Protein AF-A0A914MGD7-F1 (afdb_monomer)

Solvent-accessible surface area (backbone atoms only — not comparable to full-atom values): 10319 Å² total; per-residue (Å²): 112,69,66,64,52,53,53,48,50,53,52,53,51,52,52,54,51,54,52,54,52,50,54,52,53,51,50,51,49,68,75,59,73,72,83,84,84,84,79,86,78,81,82,62,93,81,62,96,59,88,68,83,80,79,76,90,82,83,87,74,71,94,59,43,91,49,63,46,58,71,60,52,52,54,54,43,46,73,68,48,68,94,66,57,71,67,61,50,50,52,43,51,53,52,50,59,68,36,71,82,35,101,51,33,84,64,48,47,67,66,70,72,48,87,83,58,61,71,67,59,54,53,50,43,50,54,51,48,52,57,62,53,52,91,52,52,75,64,59,42,49,52,47,52,41,70,70,32,25,55,48,73,63,73,76,51,79,75,88,73,87,89,135

Foldseek 3Di:
DVVVVVVVVVVVVVVVVVVVVVVVVVVCCVVCVDDDDDDDDDPDPPPDDDPDPDDDDDDDDPFQPDFQVVVQVVLLCVQPPPDDPVLSVVLVVLLVVVVPDPPCVVVVVPPVPPPDDPVSVVVSVVSNCSSCDPPDSVRSRCCRGVVGGDGPCNVPVDPDDDD

Secondary structure (DSSP, 8-state):
-HHHHHHHHHHHHHHHHHHHHHHHHHHHHHHS------------TTSSS-PPPPPP-----SS-SSB-HHHHHHHHHHHSTT--HHHHHHHHHHHHHHHT-TTHHHHHHHHTTTSS-HHHHHHHHHHHHHHHTTS-HHHHHHIIIIIHBPPHHHH-S---S--

Nearest PDB structures (foldseek):
  5jut-assembly1_KB  TM=2.099E-01  e=3.385E+00  Saccharomyces cerevisiae
  5dge-assembly1_c3  TM=1.982E-01  e=3.600E+00  Saccharomyces cerevisiae S288C

Organism: Meloidogyne incognita (NCBI:txid6306)

Sequence (163 aa):
MAERIFWGCIIAICVLMSIITTEWMFNDYLEHQTATLITIEQRQRNQGERGLPMPVLVICPKNPDALKYNLILKDINRRLPRMDRVTIGRLISFAIAGAGFSNVGQFMRRRIIENISDHQTQHLYSLFRRWRGYRSLSEFYDTLFDKYGYTCKDFIPKMFIWI

pLDDT: mean 76.84, std 15.62, range [36.03, 96.88]

Radius of gyration: 37.04 Å; Cα contacts (8 Å, |Δi|>4): 56; chains: 1; bounding box: 72×43×107 Å

Structure (mmCIF, N/CA/C/O backbone):
data_AF-A0A914MGD7-F1
#
_entry.id   AF-A0A914MGD7-F1
#
loop_
_atom_site.group_PDB
_atom_site.id
_atom_site.type_symbol
_atom_site.label_atom_id
_atom_site.label_alt_id
_atom_site.label_comp_id
_atom_site.label_asym_id
_atom_site.label_entity_id
_atom_site.label_seq_id
_atom_site.pdbx_PDB_ins_code
_atom_site.Cartn_x
_atom_site.Cartn_y
_atom_site.Cartn_z
_atom_site.occupancy
_atom_site.B_iso_or_equiv
_atom_site.auth_seq_id
_atom_site.auth_comp_id
_atom_site.auth_asym_id
_atom_site.auth_atom_id
_atom_site.pdbx_PDB_model_num
ATOM 1 N N . MET A 1 1 ? 51.345 -13.250 -74.458 1.00 61.62 1 MET A N 1
ATOM 2 C CA . MET A 1 1 ? 50.376 -14.155 -73.790 1.00 61.62 1 MET A CA 1
ATOM 3 C C . MET A 1 1 ? 50.353 -13.965 -72.276 1.00 61.62 1 MET A C 1
ATOM 5 O O . MET A 1 1 ? 49.263 -13.802 -71.750 1.00 61.62 1 MET A O 1
ATOM 9 N N . ALA A 1 2 ? 51.505 -13.897 -71.596 1.00 74.06 2 ALA A N 1
ATOM 10 C CA . ALA A 1 2 ? 51.583 -13.706 -70.139 1.00 74.06 2 ALA A CA 1
ATOM 11 C C . ALA A 1 2 ? 50.831 -12.464 -69.604 1.00 74.06 2 ALA A C 1
ATOM 13 O O . ALA A 1 2 ? 50.117 -12.564 -68.615 1.00 74.06 2 ALA A O 1
ATOM 14 N N . GLU A 1 3 ? 50.906 -11.325 -70.296 1.00 85.62 3 GLU A N 1
ATOM 15 C CA . GLU A 1 3 ? 50.222 -10.083 -69.89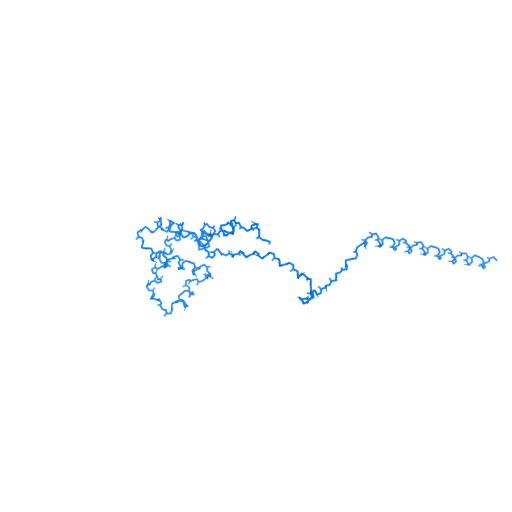4 1.00 85.62 3 GLU A CA 1
ATOM 16 C C . GLU A 1 3 ? 48.689 -10.215 -69.869 1.00 85.62 3 GLU A C 1
ATOM 18 O O . GLU A 1 3 ? 48.033 -9.785 -68.925 1.00 85.62 3 GLU A O 1
ATOM 23 N N . ARG A 1 4 ? 48.101 -10.876 -70.873 1.00 86.94 4 ARG A N 1
ATOM 24 C CA . ARG A 1 4 ? 46.645 -11.081 -70.943 1.00 86.94 4 ARG A CA 1
ATOM 25 C C . ARG A 1 4 ? 46.142 -12.027 -69.849 1.00 86.94 4 ARG A C 1
ATOM 27 O O . ARG A 1 4 ? 45.026 -11.861 -69.373 1.00 86.94 4 ARG A O 1
ATOM 34 N N . ILE A 1 5 ? 46.972 -12.988 -69.442 1.00 89.12 5 ILE A N 1
ATOM 35 C CA . ILE A 1 5 ? 46.673 -13.916 -68.343 1.00 89.12 5 ILE A CA 1
ATOM 36 C C . ILE A 1 5 ? 46.749 -13.179 -67.001 1.00 89.12 5 ILE A C 1
ATOM 38 O O . ILE A 1 5 ? 45.845 -13.320 -66.185 1.00 89.12 5 ILE A O 1
ATOM 42 N N . PHE A 1 6 ? 47.766 -12.334 -66.806 1.00 91.56 6 PHE A N 1
ATOM 43 C CA . PHE A 1 6 ? 47.913 -11.514 -65.601 1.00 91.56 6 PHE A CA 1
ATOM 44 C C . PHE A 1 6 ? 46.708 -10.588 -65.380 1.00 91.56 6 PHE A C 1
ATOM 46 O O . PHE A 1 6 ? 46.096 -10.613 -64.312 1.00 91.56 6 PHE A O 1
ATOM 53 N N . TRP A 1 7 ? 46.299 -9.840 -66.410 1.00 92.25 7 TRP A N 1
ATOM 54 C CA . TRP A 1 7 ? 45.106 -8.991 -66.335 1.00 92.25 7 TRP A CA 1
ATOM 55 C C . TRP A 1 7 ? 43.814 -9.798 -66.163 1.00 92.25 7 TRP A C 1
ATOM 57 O O . TRP A 1 7 ? 42.937 -9.386 -65.407 1.00 92.25 7 TRP A O 1
ATOM 67 N N . GLY A 1 8 ? 43.713 -10.972 -66.794 1.00 93.62 8 GLY A N 1
ATOM 68 C CA . GLY A 1 8 ? 42.589 -11.889 -66.593 1.00 93.62 8 GLY A CA 1
ATOM 69 C C . GLY A 1 8 ? 42.452 -12.352 -65.140 1.00 93.62 8 GLY A C 1
ATOM 70 O O . GLY A 1 8 ? 41.349 -12.342 -64.597 1.00 93.62 8 GLY A O 1
ATOM 71 N N . CYS A 1 9 ? 43.565 -12.685 -64.479 1.00 92.75 9 CYS A N 1
ATOM 72 C CA . CYS A 1 9 ? 43.573 -13.053 -63.062 1.00 92.75 9 CYS A CA 1
ATOM 73 C C . CYS A 1 9 ? 43.152 -11.890 -62.157 1.00 92.75 9 CYS A C 1
ATOM 75 O O . CYS A 1 9 ? 42.364 -12.098 -61.238 1.00 92.75 9 CYS A O 1
ATOM 77 N N . ILE A 1 10 ? 43.624 -10.670 -62.429 1.00 94.94 10 ILE A N 1
ATOM 78 C CA . ILE A 1 10 ? 43.232 -9.481 -61.655 1.00 94.94 10 ILE A CA 1
ATOM 79 C C . ILE A 1 10 ? 41.724 -9.244 -61.761 1.00 94.94 10 ILE A C 1
ATOM 81 O O . ILE A 1 10 ? 41.057 -9.081 -60.742 1.00 94.94 10 ILE A O 1
ATOM 85 N N . ILE A 1 11 ? 41.172 -9.286 -62.977 1.00 95.44 11 ILE A N 1
ATOM 86 C CA . ILE A 1 11 ? 39.734 -9.093 -63.200 1.00 95.44 11 ILE A CA 1
ATOM 87 C C . ILE A 1 11 ? 38.930 -10.184 -62.485 1.00 95.44 11 ILE A C 1
ATOM 89 O O . ILE A 1 11 ? 37.938 -9.877 -61.828 1.00 95.44 11 ILE A O 1
ATOM 93 N N . ALA A 1 12 ? 39.373 -11.442 -62.553 1.00 95.25 12 ALA A N 1
ATOM 94 C CA . ALA A 1 12 ? 38.710 -12.546 -61.866 1.00 95.25 12 ALA A CA 1
ATOM 95 C C . ALA A 1 12 ? 38.687 -12.352 -60.339 1.00 95.25 12 ALA A C 1
ATOM 97 O O . ALA A 1 12 ? 37.649 -12.556 -59.711 1.00 95.25 12 ALA A O 1
ATOM 98 N N . ILE A 1 13 ? 39.797 -11.903 -59.746 1.00 96.12 13 ILE A N 1
ATOM 99 C CA . ILE A 1 13 ? 39.873 -11.607 -58.308 1.00 96.12 13 ILE A CA 1
ATOM 100 C C . ILE A 1 13 ? 38.939 -10.447 -57.945 1.00 96.12 13 ILE A C 1
ATOM 102 O O . ILE A 1 13 ? 38.212 -10.542 -56.958 1.00 96.12 13 ILE A O 1
ATOM 106 N N . CYS A 1 14 ? 38.905 -9.380 -58.749 1.00 96.12 14 CYS A N 1
ATOM 107 C CA . CYS A 1 14 ? 37.996 -8.256 -58.525 1.00 96.12 14 CYS A CA 1
ATOM 108 C C . CYS A 1 14 ? 36.526 -8.694 -58.544 1.00 96.12 14 CYS A C 1
ATOM 110 O O . CYS A 1 14 ? 35.778 -8.326 -57.642 1.00 96.12 14 CYS A O 1
ATOM 112 N N . VAL A 1 15 ? 36.123 -9.518 -59.517 1.00 96.88 15 VAL A N 1
ATOM 113 C CA . VAL A 1 15 ? 34.744 -10.025 -59.620 1.00 96.88 15 VAL A CA 1
ATOM 114 C C . VAL A 1 15 ? 34.377 -10.892 -58.414 1.00 96.88 15 VAL A C 1
ATOM 116 O O . VAL A 1 15 ? 33.308 -10.708 -57.836 1.00 96.88 15 VAL A O 1
ATOM 119 N N . LEU A 1 16 ? 35.266 -11.796 -57.992 1.00 96.81 16 LEU A N 1
ATOM 120 C CA . LEU A 1 16 ? 35.031 -12.641 -56.817 1.00 96.81 16 LEU A CA 1
ATOM 121 C C . LEU A 1 16 ? 34.877 -11.811 -55.538 1.00 96.81 16 LEU A C 1
ATOM 123 O O . LEU A 1 16 ? 33.951 -12.043 -54.763 1.00 96.81 16 LEU A O 1
ATOM 127 N N . MET A 1 17 ? 35.732 -10.804 -55.344 1.00 96.12 17 MET A N 1
ATOM 128 C CA . MET A 1 17 ? 35.631 -9.894 -54.201 1.00 96.12 17 MET A CA 1
ATOM 129 C C . MET A 1 17 ? 34.312 -9.112 -54.208 1.00 96.12 17 MET A C 1
ATOM 131 O O . MET A 1 17 ? 33.666 -8.996 -53.166 1.00 96.12 17 MET A O 1
ATOM 135 N N . SER A 1 18 ? 33.865 -8.624 -55.370 1.00 95.50 18 SER A N 1
ATOM 136 C CA . SER A 1 18 ? 32.578 -7.928 -55.490 1.00 95.50 18 SER A CA 1
ATOM 137 C C . SER A 1 18 ? 31.392 -8.812 -55.096 1.00 95.50 18 SER A C 1
ATOM 139 O O . SER A 1 18 ? 30.513 -8.351 -54.369 1.00 95.50 18 SER A O 1
ATOM 141 N N . ILE A 1 19 ? 31.384 -10.083 -55.509 1.00 96.38 19 ILE A N 1
ATOM 142 C CA . ILE A 1 19 ? 30.322 -11.035 -55.147 1.00 96.38 19 ILE A CA 1
ATOM 143 C C . ILE A 1 19 ? 30.291 -11.248 -53.627 1.00 96.38 19 ILE A C 1
ATOM 145 O O . ILE A 1 19 ? 29.252 -11.036 -53.007 1.00 96.38 19 ILE A O 1
ATOM 149 N N . ILE A 1 20 ? 31.441 -11.558 -53.016 1.00 96.56 20 ILE A N 1
ATOM 150 C CA . ILE A 1 20 ? 31.541 -11.817 -51.568 1.00 96.56 20 ILE A CA 1
ATOM 151 C C . ILE A 1 20 ? 31.056 -10.611 -50.751 1.00 96.56 20 ILE A C 1
ATOM 153 O O . ILE A 1 20 ? 30.263 -10.761 -49.824 1.00 96.56 20 ILE A O 1
ATOM 157 N N . THR A 1 21 ? 31.500 -9.400 -51.104 1.00 95.38 21 THR A N 1
ATOM 158 C CA . THR A 1 21 ? 31.093 -8.180 -50.380 1.00 95.38 21 THR A CA 1
ATOM 159 C C . THR A 1 21 ? 29.598 -7.891 -50.494 1.00 95.38 21 THR A C 1
ATOM 161 O O . THR A 1 21 ? 28.990 -7.411 -49.538 1.00 95.38 21 THR A O 1
ATOM 164 N N . THR A 1 22 ? 28.994 -8.222 -51.637 1.00 95.44 22 THR A N 1
ATOM 165 C CA . THR A 1 22 ? 27.562 -8.023 -51.870 1.00 95.44 22 THR A CA 1
ATOM 166 C C . THR A 1 22 ? 26.733 -9.001 -51.039 1.00 95.44 22 THR A C 1
ATOM 168 O O . THR A 1 22 ? 25.761 -8.587 -50.415 1.00 95.44 22 THR A O 1
ATOM 171 N N . GLU A 1 23 ? 27.137 -10.273 -50.965 1.00 94.06 23 GLU A N 1
ATOM 172 C CA . GLU A 1 23 ? 26.483 -11.270 -50.105 1.00 94.06 23 GLU A CA 1
ATOM 173 C C . GLU A 1 23 ? 26.563 -10.888 -48.622 1.00 94.06 23 GLU A C 1
ATOM 175 O O . GLU A 1 23 ? 25.570 -10.985 -47.902 1.00 94.06 23 GLU A O 1
ATOM 180 N N . TRP A 1 24 ? 27.719 -10.393 -48.168 1.00 93.19 24 TRP A N 1
ATOM 181 C CA . TRP A 1 24 ? 27.896 -9.920 -46.792 1.00 93.19 24 TRP A CA 1
ATOM 182 C C . TRP A 1 24 ? 26.981 -8.742 -46.461 1.00 93.19 24 TRP A C 1
ATOM 184 O O . TRP A 1 24 ? 26.292 -8.771 -45.445 1.00 93.19 24 TRP A O 1
ATOM 194 N N . MET A 1 25 ? 26.935 -7.731 -47.332 1.00 91.12 25 MET A N 1
ATOM 195 C CA . MET A 1 25 ? 26.067 -6.568 -47.139 1.00 91.12 25 MET A CA 1
ATOM 196 C C . MET A 1 25 ? 24.584 -6.959 -47.146 1.00 91.12 25 MET A C 1
ATOM 198 O O . MET A 1 25 ? 23.798 -6.422 -46.369 1.00 91.12 25 MET A O 1
ATOM 202 N N . PHE A 1 26 ? 24.192 -7.895 -48.014 1.00 90.38 26 PHE A N 1
ATOM 203 C CA . PHE A 1 26 ? 22.806 -8.340 -48.108 1.00 90.38 26 PHE A CA 1
ATOM 204 C C . PHE A 1 26 ? 22.368 -9.124 -46.867 1.00 90.38 26 PHE A C 1
ATOM 206 O O . PHE A 1 26 ? 21.274 -8.891 -46.357 1.00 90.38 26 PHE A O 1
ATOM 213 N N . ASN A 1 27 ? 23.231 -10.000 -46.346 1.00 87.56 27 ASN A N 1
ATOM 214 C CA . ASN A 1 27 ? 22.963 -10.715 -45.100 1.00 87.56 27 ASN A CA 1
ATOM 215 C C . ASN A 1 27 ? 22.849 -9.755 -43.913 1.00 87.56 27 ASN A C 1
ATOM 217 O O . ASN A 1 27 ? 21.899 -9.867 -43.146 1.00 87.56 27 ASN A O 1
ATOM 221 N N . ASP A 1 28 ? 23.743 -8.769 -43.808 1.00 86.25 28 ASP A N 1
ATOM 222 C CA . ASP A 1 28 ? 23.687 -7.774 -42.733 1.00 86.25 28 ASP A CA 1
ATOM 223 C C . ASP A 1 28 ? 22.407 -6.920 -42.803 1.00 86.25 28 ASP A C 1
ATOM 225 O O . ASP A 1 28 ? 21.754 -6.668 -41.792 1.00 86.25 28 ASP A O 1
ATOM 229 N N . TYR A 1 29 ? 21.972 -6.559 -44.016 1.00 82.75 29 TYR A N 1
ATOM 230 C CA . TYR A 1 29 ? 20.708 -5.854 -44.235 1.00 82.75 29 TYR A CA 1
ATOM 231 C C . TYR A 1 29 ? 19.476 -6.696 -43.860 1.00 82.75 29 TYR A C 1
ATOM 233 O O . TYR A 1 29 ? 18.494 -6.157 -43.345 1.00 82.75 29 TYR A O 1
ATOM 241 N N . LEU A 1 30 ? 19.499 -8.009 -44.119 1.00 84.38 30 LEU A N 1
ATOM 242 C CA . LEU A 1 30 ? 18.412 -8.922 -43.751 1.00 84.38 30 LEU A CA 1
ATOM 243 C C . LEU A 1 30 ? 18.370 -9.222 -42.249 1.00 84.38 30 LEU A C 1
ATOM 245 O O . LEU A 1 30 ? 17.281 -9.387 -41.701 1.00 84.38 30 LEU A O 1
ATOM 249 N N . GLU A 1 31 ? 19.524 -9.305 -41.5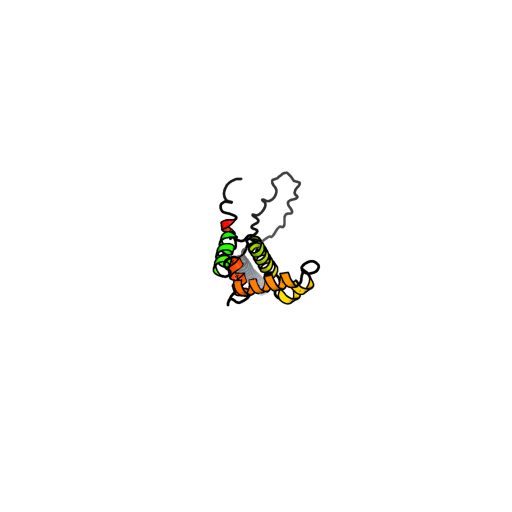94 1.00 84.31 31 GLU A N 1
ATOM 250 C CA . GLU A 1 31 ? 19.627 -9.649 -40.175 1.00 84.31 31 GLU A CA 1
ATOM 251 C C . GLU A 1 31 ? 19.362 -8.431 -39.270 1.00 84.31 31 GLU A C 1
ATOM 253 O O . GLU A 1 31 ? 18.713 -8.558 -38.230 1.00 84.31 31 GLU A O 1
ATOM 258 N N . HIS A 1 32 ? 19.745 -7.226 -39.709 1.00 77.75 32 HIS A N 1
ATOM 259 C CA . HIS A 1 32 ? 19.591 -5.974 -38.959 1.00 77.75 32 HIS A CA 1
ATOM 260 C C . HIS A 1 32 ? 18.612 -4.991 -39.635 1.00 77.75 32 HIS A C 1
ATOM 262 O O . HIS A 1 32 ? 18.910 -3.812 -39.825 1.00 77.75 32 HIS A O 1
ATOM 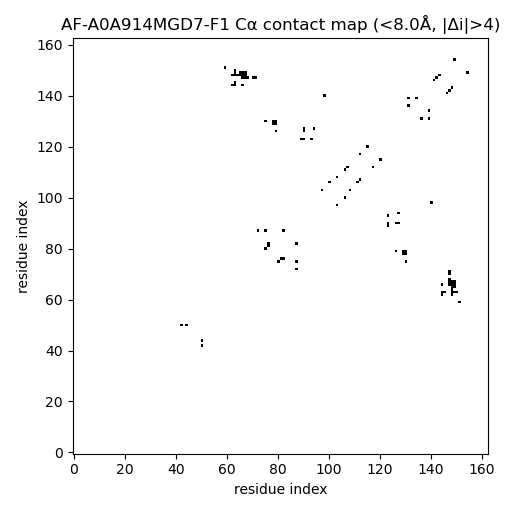268 N N . GLN A 1 33 ? 17.402 -5.458 -39.968 1.00 71.88 33 GLN A N 1
ATOM 269 C CA . GLN A 1 33 ? 16.394 -4.701 -40.740 1.00 71.88 33 GLN A CA 1
ATOM 270 C C . GLN A 1 33 ? 15.871 -3.411 -40.091 1.00 71.88 33 GLN A C 1
ATOM 272 O O . GLN A 1 33 ? 15.231 -2.601 -40.765 1.00 71.88 33 GLN A O 1
ATOM 277 N N . THR A 1 34 ? 16.097 -3.190 -38.796 1.00 77.44 34 THR A N 1
ATOM 278 C CA . THR A 1 34 ? 15.510 -2.042 -38.098 1.00 77.44 34 THR A CA 1
ATOM 279 C C . THR A 1 34 ? 16.516 -1.355 -37.189 1.00 77.44 34 THR A C 1
ATOM 281 O O . THR A 1 34 ? 16.836 -1.850 -36.110 1.00 77.44 34 THR A O 1
ATOM 284 N N . ALA A 1 35 ? 16.946 -0.159 -37.588 1.00 72.38 35 ALA A N 1
ATOM 285 C CA . ALA A 1 35 ? 17.570 0.796 -36.686 1.00 72.38 35 ALA A CA 1
ATOM 286 C C . ALA A 1 35 ? 16.476 1.677 -36.068 1.00 72.38 35 ALA A C 1
ATOM 288 O O . ALA A 1 35 ? 15.755 2.385 -36.773 1.00 72.38 35 ALA A O 1
ATOM 289 N N . THR A 1 36 ? 16.331 1.641 -34.746 1.00 77.38 36 THR A N 1
ATOM 290 C CA . THR A 1 36 ? 15.413 2.538 -34.040 1.00 77.38 36 THR A CA 1
ATOM 291 C C . THR A 1 36 ? 16.081 3.892 -33.837 1.00 77.38 36 THR A C 1
ATOM 293 O O . THR A 1 36 ? 17.020 4.009 -33.048 1.00 77.38 36 THR A O 1
ATOM 296 N N . LEU A 1 37 ? 15.586 4.928 -34.512 1.00 77.06 37 LEU A N 1
ATOM 297 C CA . LEU A 1 37 ? 15.953 6.305 -34.201 1.00 77.06 37 LEU A CA 1
ATOM 298 C C . LEU A 1 37 ? 15.072 6.803 -33.049 1.00 77.06 37 LEU A C 1
ATOM 300 O O . LEU A 1 37 ? 13.860 6.941 -33.206 1.00 77.06 37 LEU A O 1
ATOM 304 N N . ILE A 1 38 ? 15.679 7.078 -31.896 1.00 75.19 38 ILE A N 1
ATOM 305 C CA . ILE A 1 38 ? 14.994 7.706 -30.762 1.00 75.19 38 ILE A CA 1
ATOM 306 C C . ILE A 1 38 ? 15.311 9.201 -30.801 1.00 75.19 38 ILE A C 1
ATOM 308 O O . ILE A 1 38 ? 16.420 9.609 -30.462 1.00 75.19 38 ILE A O 1
ATOM 312 N N . THR A 1 39 ? 14.344 10.022 -31.209 1.00 75.81 39 THR A N 1
ATOM 313 C CA . THR A 1 39 ? 14.426 11.484 -31.097 1.00 75.81 39 THR A CA 1
ATOM 314 C C . THR A 1 39 ? 13.645 11.957 -29.872 1.00 75.81 39 THR A C 1
ATOM 316 O O . THR A 1 39 ? 12.473 11.630 -29.689 1.00 75.81 39 THR A O 1
ATOM 319 N N . ILE A 1 40 ? 14.308 12.715 -28.995 1.00 76.19 40 ILE A N 1
ATOM 320 C CA . ILE A 1 40 ? 13.682 13.322 -27.815 1.00 76.19 40 ILE A CA 1
ATOM 321 C C . ILE A 1 40 ? 13.327 14.765 -28.173 1.00 76.19 40 ILE A C 1
ATOM 323 O O . ILE A 1 40 ? 14.153 15.665 -28.058 1.00 76.19 40 ILE A O 1
ATOM 327 N N . GLU A 1 41 ? 12.088 14.980 -28.604 1.00 74.56 41 GLU A N 1
ATOM 328 C CA . GLU A 1 41 ? 11.567 16.316 -28.897 1.00 74.56 41 GLU A CA 1
ATOM 329 C C . GLU A 1 41 ? 11.024 16.969 -27.619 1.00 74.56 41 GLU A C 1
ATOM 331 O O . GLU A 1 41 ? 10.053 16.502 -27.015 1.00 74.56 41 GLU A O 1
ATOM 336 N N . GLN A 1 42 ? 11.627 18.082 -27.193 1.00 65.00 42 GLN A N 1
ATOM 337 C CA . GLN A 1 42 ? 11.096 18.889 -26.094 1.00 65.00 42 GLN A CA 1
ATOM 338 C C . GLN A 1 42 ? 9.988 19.815 -26.618 1.00 65.00 42 GLN A C 1
ATOM 340 O O . GLN A 1 42 ? 10.255 20.952 -27.003 1.00 65.00 42 GLN A O 1
ATOM 345 N N . ARG A 1 43 ? 8.721 19.371 -26.607 1.00 61.00 43 ARG A N 1
ATOM 346 C CA . ARG A 1 43 ? 7.588 20.290 -26.840 1.00 61.00 43 ARG A CA 1
ATOM 347 C C . ARG A 1 43 ? 7.526 21.325 -25.711 1.00 61.00 43 ARG A C 1
ATOM 349 O O . ARG A 1 43 ? 7.063 21.030 -24.608 1.00 61.00 43 ARG A O 1
ATOM 356 N N . GLN A 1 44 ? 7.979 22.548 -25.984 1.00 57.38 44 GLN A N 1
ATOM 357 C CA . GLN A 1 44 ? 7.834 23.670 -25.062 1.00 57.38 44 GLN A CA 1
ATOM 358 C C . GLN A 1 44 ? 6.360 24.075 -24.926 1.00 57.38 44 GLN A C 1
ATOM 360 O O . GLN A 1 44 ? 5.639 24.262 -25.903 1.00 57.38 44 GLN A O 1
ATOM 365 N N . ARG A 1 45 ? 5.938 24.278 -23.673 1.00 53.81 45 ARG A N 1
ATOM 366 C CA . ARG A 1 45 ? 4.576 24.629 -23.229 1.00 53.81 45 ARG A CA 1
ATOM 367 C C . ARG A 1 45 ? 3.969 25.877 -23.899 1.00 53.81 45 ARG A C 1
ATOM 369 O O . ARG A 1 45 ? 2.764 26.076 -23.803 1.00 53.81 45 ARG A O 1
ATOM 376 N N . ASN A 1 46 ? 4.781 26.706 -24.557 1.00 53.50 46 ASN A 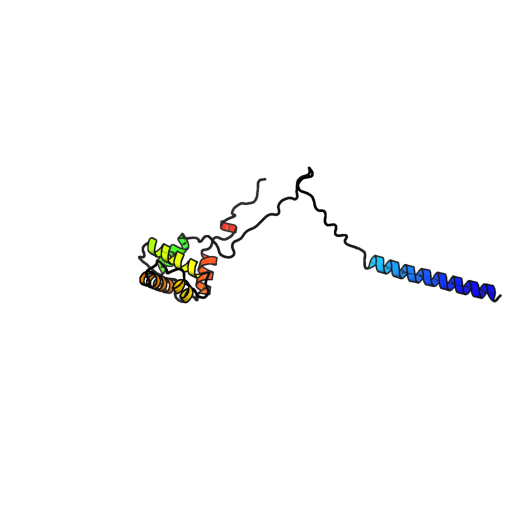N 1
ATOM 377 C CA . ASN A 1 46 ? 4.395 28.036 -25.036 1.00 53.50 46 ASN A CA 1
ATOM 378 C C . ASN A 1 46 ? 4.092 28.107 -26.541 1.00 53.50 46 ASN A C 1
ATOM 380 O O . ASN A 1 46 ? 3.749 29.178 -27.036 1.00 53.50 46 ASN A O 1
ATOM 384 N N . GLN A 1 47 ? 4.201 27.003 -27.280 1.00 50.88 47 GLN A N 1
ATOM 385 C CA . GLN A 1 47 ? 4.025 27.009 -28.730 1.00 50.88 47 GLN A CA 1
ATOM 386 C C . GLN A 1 47 ? 2.663 26.427 -29.115 1.00 50.88 47 GLN A C 1
ATOM 388 O O . GLN A 1 47 ? 2.590 25.267 -29.482 1.00 50.88 47 GLN A O 1
ATOM 393 N N . GLY A 1 48 ? 1.601 27.237 -28.967 1.00 54.84 48 GLY A N 1
ATOM 394 C CA . GLY A 1 48 ? 0.338 27.249 -29.742 1.00 54.84 48 GLY A CA 1
ATOM 395 C C . GLY A 1 48 ? -0.498 25.973 -29.954 1.00 54.84 48 GLY A C 1
ATOM 396 O O . GLY A 1 48 ? -1.634 26.070 -30.410 1.00 54.84 48 GLY A O 1
ATOM 397 N N . GLU A 1 49 ? -0.007 24.791 -29.615 1.00 55.81 49 GLU A N 1
ATOM 398 C CA . GLU A 1 49 ? -0.592 23.508 -29.963 1.00 55.81 49 GLU A CA 1
ATOM 399 C C . GLU A 1 49 ? -0.666 22.647 -28.711 1.00 55.81 49 GLU A C 1
ATOM 401 O O . GLU A 1 49 ? 0.344 22.373 -28.062 1.00 55.81 49 GLU A O 1
ATOM 406 N N . ARG A 1 50 ? -1.906 22.269 -28.380 1.00 59.94 50 ARG A N 1
ATOM 407 C CA . ARG A 1 50 ? -2.346 21.401 -27.277 1.00 59.94 50 ARG A CA 1
ATOM 408 C C . ARG A 1 50 ? -1.189 20.564 -26.711 1.00 59.94 50 ARG A C 1
ATOM 410 O O . ARG A 1 50 ? -0.670 19.677 -27.388 1.00 59.94 50 ARG A O 1
ATOM 417 N N . GLY A 1 51 ? -0.775 20.897 -25.486 1.00 63.31 51 GLY A N 1
ATOM 418 C CA . GLY A 1 51 ? 0.268 20.175 -24.759 1.00 63.31 51 GLY A CA 1
ATOM 419 C C . GLY A 1 51 ? -0.045 18.682 -24.634 1.00 63.31 51 GLY A C 1
ATOM 420 O O . GLY A 1 51 ? -1.164 18.247 -24.908 1.00 63.31 51 GLY A O 1
ATOM 421 N N . LEU A 1 52 ? 0.950 17.888 -24.231 1.00 71.75 52 LEU A N 1
ATOM 422 C CA . LEU A 1 52 ? 0.770 16.446 -24.072 1.00 71.75 52 LEU A CA 1
ATOM 423 C C . LEU A 1 52 ? -0.429 16.160 -23.147 1.00 71.75 52 LEU A C 1
ATOM 425 O O . LEU A 1 52 ? -0.556 16.822 -22.110 1.00 71.75 52 LEU A O 1
ATOM 429 N N . PRO A 1 53 ? -1.301 15.194 -23.496 1.00 74.56 53 PRO A N 1
ATOM 430 C CA . PRO A 1 53 ? -2.389 14.807 -22.616 1.00 74.56 53 PRO A CA 1
ATOM 431 C C . PRO A 1 53 ? -1.804 14.308 -21.294 1.00 74.56 53 PRO A C 1
ATOM 433 O O . PRO A 1 53 ? -0.851 13.525 -21.275 1.00 74.56 53 PRO A O 1
ATOM 436 N N . MET A 1 54 ? -2.365 14.787 -20.185 1.00 75.81 54 MET A N 1
ATOM 437 C CA . MET A 1 54 ? -1.955 14.343 -18.859 1.00 75.81 54 MET A CA 1
ATOM 438 C C . MET A 1 54 ? -2.220 12.835 -18.743 1.00 75.81 54 MET A C 1
ATOM 440 O O . MET A 1 54 ? -3.339 12.403 -19.040 1.00 75.81 54 MET A O 1
ATOM 444 N N . PRO A 1 55 ? -1.237 12.020 -18.319 1.00 79.69 55 PRO A N 1
ATOM 445 C CA . PRO A 1 55 ? -1.486 10.610 -18.085 1.00 79.69 55 PRO A CA 1
ATOM 446 C C . PRO A 1 55 ? -2.496 10.437 -16.950 1.00 79.69 55 PRO A C 1
ATOM 448 O O . PRO A 1 55 ? -2.565 11.241 -16.016 1.00 79.69 55 PRO A O 1
ATOM 451 N N . VAL A 1 56 ? -3.260 9.350 -17.014 1.00 81.00 56 VAL A N 1
ATOM 452 C CA . VAL A 1 56 ? -4.154 8.973 -15.921 1.00 81.00 56 VAL A CA 1
ATOM 453 C C . VAL A 1 56 ? -3.305 8.608 -14.705 1.00 81.00 56 VAL A C 1
ATOM 455 O O . VAL A 1 56 ? -2.524 7.657 -14.739 1.00 81.00 56 VAL A O 1
ATOM 458 N N . LEU A 1 57 ? -3.468 9.370 -13.625 1.00 76.56 57 LEU A N 1
ATOM 459 C CA . LEU A 1 57 ? -2.822 9.109 -12.346 1.00 76.56 57 LEU A CA 1
ATOM 460 C C . LEU A 1 57 ? -3.764 8.280 -11.468 1.00 76.56 57 LEU A C 1
ATOM 462 O O . LEU A 1 57 ? -4.800 8.776 -11.027 1.00 76.56 57 LEU A O 1
ATOM 466 N N . VAL A 1 58 ? -3.400 7.026 -11.192 1.00 75.56 58 VAL A N 1
ATOM 467 C CA . VAL A 1 58 ? -4.131 6.171 -10.245 1.00 75.56 58 VAL A CA 1
ATOM 468 C C . VAL A 1 58 ? -3.347 6.102 -8.940 1.00 75.56 58 VAL A C 1
ATOM 470 O O . VAL A 1 58 ? -2.302 5.459 -8.866 1.00 75.56 58 VAL A O 1
ATOM 473 N N . ILE A 1 59 ? -3.858 6.765 -7.904 1.00 70.44 59 ILE A N 1
ATOM 474 C CA . ILE A 1 59 ? -3.314 6.692 -6.546 1.00 70.44 59 ILE A CA 1
ATOM 475 C C . ILE A 1 59 ? -4.176 5.705 -5.754 1.00 70.44 59 ILE A C 1
ATOM 477 O O . ILE A 1 59 ? -5.335 5.989 -5.464 1.00 70.44 59 ILE A O 1
ATOM 481 N N . CYS A 1 60 ? -3.607 4.554 -5.397 1.00 60.66 60 CYS A N 1
ATOM 482 C CA . CYS A 1 60 ? -4.194 3.629 -4.427 1.00 60.66 60 CYS A CA 1
ATOM 483 C C . CYS A 1 60 ? -3.301 3.626 -3.174 1.00 60.66 60 CYS A C 1
ATOM 485 O O . CYS A 1 60 ? -2.109 3.322 -3.287 1.00 60.66 60 CYS A O 1
ATOM 487 N N . PRO A 1 61 ? -3.825 3.974 -1.987 1.00 57.50 61 PRO A N 1
ATOM 488 C CA . PRO A 1 61 ? -3.035 3.937 -0.765 1.00 57.50 61 PRO A CA 1
ATOM 489 C C . PRO A 1 61 ? -2.722 2.477 -0.396 1.00 57.50 61 PRO A C 1
ATOM 491 O O . PRO A 1 61 ? -3.569 1.593 -0.521 1.00 57.50 61 PRO A O 1
ATOM 494 N N . LYS A 1 62 ? -1.475 2.212 0.020 1.00 56.53 62 LYS A N 1
ATOM 495 C CA . LYS A 1 62 ? -0.980 0.855 0.336 1.00 56.53 62 LYS A CA 1
ATOM 496 C C . LYS A 1 62 ? -1.715 0.230 1.525 1.00 56.53 62 LYS A C 1
ATOM 498 O O . LYS A 1 62 ? -1.944 -0.972 1.531 1.00 56.53 62 LYS A O 1
ATOM 503 N N . ASN A 1 63 ? -2.097 1.065 2.488 1.00 61.41 63 ASN A N 1
ATOM 504 C CA . ASN A 1 63 ? -3.044 0.723 3.537 1.00 61.41 63 ASN A CA 1
ATOM 505 C C . ASN A 1 63 ? -4.302 1.567 3.308 1.00 61.41 63 ASN A C 1
ATOM 507 O O . ASN A 1 63 ? -4.179 2.731 2.937 1.00 61.41 63 ASN A O 1
ATOM 511 N N . PRO A 1 64 ? -5.504 1.028 3.525 1.00 62.06 64 PRO A N 1
ATOM 512 C CA . PRO A 1 64 ? -6.722 1.795 3.365 1.00 62.06 64 PRO A CA 1
ATOM 513 C C . PRO A 1 64 ? -6.762 2.909 4.417 1.00 62.06 64 PRO A C 1
ATOM 515 O O . PRO A 1 64 ? -6.962 2.651 5.603 1.00 62.06 64 PRO A O 1
ATOM 518 N N . ASP A 1 65 ? -6.595 4.153 3.963 1.00 63.72 65 ASP A N 1
ATOM 519 C CA . ASP A 1 65 ? -6.677 5.367 4.795 1.00 63.72 65 ASP A CA 1
ATOM 520 C C . ASP A 1 65 ? -8.080 5.582 5.385 1.00 63.72 65 ASP A C 1
ATOM 522 O O . ASP A 1 65 ? -8.278 6.367 6.311 1.00 63.72 65 ASP A O 1
ATOM 526 N N . ALA A 1 66 ? -9.067 4.847 4.870 1.00 71.44 66 ALA A N 1
ATOM 527 C CA . ALA A 1 66 ? -10.403 4.778 5.420 1.00 71.44 66 ALA A CA 1
ATOM 528 C C . ALA A 1 66 ? -10.779 3.328 5.733 1.00 71.44 66 ALA A C 1
ATOM 530 O O . ALA A 1 66 ? -10.606 2.414 4.924 1.00 71.44 66 ALA A O 1
ATOM 531 N N . LEU A 1 67 ? -11.394 3.141 6.897 1.00 84.31 67 LEU A N 1
ATOM 532 C CA . LEU A 1 67 ? -11.917 1.861 7.352 1.00 84.31 67 LEU A CA 1
ATOM 533 C C . LEU A 1 67 ? -13.446 1.917 7.461 1.00 84.31 67 LEU A C 1
ATOM 535 O O . LEU A 1 67 ? -14.035 2.924 7.861 1.00 84.31 67 LEU A O 1
ATOM 539 N N . LYS A 1 68 ? -14.103 0.796 7.170 1.00 87.25 68 LYS A N 1
ATOM 540 C CA . LYS A 1 68 ? -15.540 0.560 7.346 1.00 87.25 68 LYS A CA 1
ATOM 541 C C . LYS A 1 68 ? -15.857 0.451 8.841 1.00 87.25 68 LYS A C 1
ATOM 543 O O . LYS A 1 68 ? -16.005 -0.643 9.391 1.00 87.25 68 LYS A O 1
ATOM 548 N N . TYR A 1 69 ? -15.984 1.605 9.500 1.00 86.31 69 TYR A N 1
ATOM 549 C CA . TYR A 1 69 ? -16.134 1.738 10.957 1.00 86.31 69 TYR A CA 1
ATOM 550 C C . TYR A 1 69 ? -17.258 0.868 11.547 1.00 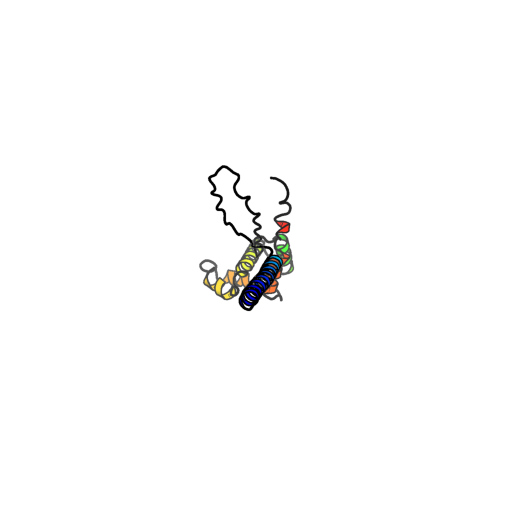86.31 69 TYR A C 1
ATOM 552 O O . TYR A 1 69 ? -17.093 0.270 12.608 1.00 86.31 69 TYR A O 1
ATOM 560 N N . ASN A 1 70 ? -18.370 0.709 10.823 1.00 87.94 70 ASN A N 1
ATOM 561 C CA . ASN A 1 70 ? -19.504 -0.124 11.242 1.00 87.94 70 ASN A CA 1
ATOM 562 C C . ASN A 1 70 ? -19.130 -1.604 11.439 1.00 87.94 70 ASN A C 1
ATOM 564 O O . ASN A 1 70 ? -19.612 -2.250 12.371 1.00 87.94 70 ASN A O 1
ATOM 568 N N . LEU A 1 71 ? -18.261 -2.148 10.579 1.00 89.75 71 LEU A N 1
ATOM 569 C CA . LEU A 1 71 ? -17.820 -3.543 10.663 1.00 89.75 71 LEU A CA 1
ATOM 570 C C . LEU A 1 71 ? -16.861 -3.745 11.838 1.00 89.75 71 LEU A C 1
ATOM 572 O O . LEU A 1 71 ? -16.983 -4.727 12.570 1.00 89.75 71 LEU A O 1
ATOM 576 N N . ILE A 1 72 ? -15.971 -2.776 12.057 1.00 91.19 72 ILE A N 1
ATOM 577 C CA . ILE A 1 72 ? -15.032 -2.766 13.183 1.00 91.19 72 ILE A CA 1
ATOM 578 C C . ILE A 1 72 ? -15.789 -2.687 14.509 1.00 91.19 72 ILE A C 1
ATOM 580 O O . ILE A 1 72 ? -15.550 -3.496 15.401 1.00 91.19 72 ILE A O 1
ATOM 584 N N . LEU A 1 73 ? -16.758 -1.775 14.623 1.00 90.81 73 LEU A N 1
ATOM 585 C CA . LEU A 1 73 ? -17.645 -1.662 15.784 1.00 90.81 73 LEU A CA 1
ATOM 586 C C . LEU A 1 73 ? -18.331 -2.989 16.113 1.00 90.81 73 LEU A C 1
ATOM 588 O O . LEU A 1 73 ? -18.384 -3.386 17.275 1.00 90.81 73 LEU A O 1
ATOM 592 N N . LYS A 1 74 ? -18.853 -3.687 15.097 1.00 90.25 74 LYS A N 1
ATOM 593 C CA . LYS A 1 74 ? -19.523 -4.979 15.282 1.00 90.25 74 LYS A CA 1
ATOM 594 C C . LYS A 1 74 ? -18.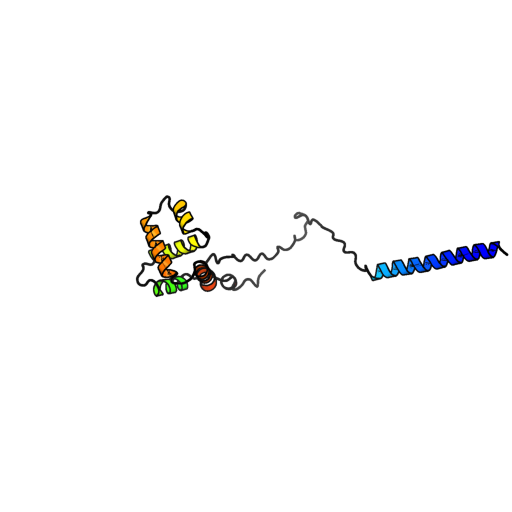557 -6.057 15.787 1.00 90.25 74 LYS A C 1
ATOM 596 O O . LYS A 1 74 ? -18.934 -6.836 16.661 1.00 90.25 74 LYS A O 1
ATOM 601 N N . ASP A 1 75 ? -17.324 -6.091 15.279 1.00 91.00 75 ASP A N 1
ATOM 602 C CA . ASP A 1 75 ? -16.288 -7.028 15.741 1.00 91.00 75 ASP A CA 1
ATOM 603 C C . ASP A 1 75 ? -15.824 -6.721 17.174 1.00 91.00 75 ASP A C 1
ATOM 605 O O . ASP A 1 75 ? -15.721 -7.630 18.001 1.00 91.00 75 ASP A O 1
ATOM 609 N N . ILE A 1 76 ? -15.624 -5.440 17.501 1.00 91.56 76 ILE A N 1
ATOM 610 C CA . ILE A 1 76 ? -15.273 -5.005 18.857 1.00 91.56 76 ILE A CA 1
ATOM 611 C C . ILE A 1 76 ? -16.392 -5.366 19.830 1.00 91.56 76 ILE A C 1
ATOM 613 O O . ILE A 1 76 ? -16.120 -6.019 20.830 1.00 91.56 76 ILE A O 1
ATOM 617 N N . ASN A 1 77 ? -17.649 -5.041 19.518 1.00 91.19 77 ASN A N 1
ATOM 618 C CA . ASN A 1 77 ? -18.790 -5.342 20.389 1.00 91.19 77 ASN A CA 1
ATOM 619 C C . ASN A 1 77 ? -18.984 -6.845 20.629 1.00 91.19 77 ASN A C 1
ATOM 621 O O . ASN A 1 77 ? -19.460 -7.239 21.692 1.00 91.19 77 ASN A O 1
ATOM 625 N N . ARG A 1 78 ? -18.597 -7.695 19.669 1.00 90.56 78 ARG A N 1
ATOM 626 C CA . ARG A 1 78 ? -18.641 -9.155 19.831 1.00 90.56 78 ARG A CA 1
ATOM 627 C C . ARG A 1 78 ? -17.604 -9.663 20.837 1.00 90.56 78 ARG A C 1
ATOM 629 O O . ARG A 1 78 ? -17.863 -10.645 21.524 1.00 90.56 78 ARG A O 1
ATOM 636 N N . ARG A 1 79 ? -16.427 -9.036 20.901 1.00 89.12 79 ARG A N 1
ATOM 637 C CA . ARG A 1 79 ? -15.299 -9.475 21.749 1.00 89.12 79 ARG A CA 1
ATOM 638 C C . ARG A 1 79 ? -15.227 -8.735 23.085 1.00 89.12 79 ARG A C 1
ATOM 640 O O . ARG A 1 79 ? -14.727 -9.276 24.066 1.00 89.12 79 ARG A O 1
ATOM 647 N N . LEU A 1 80 ? -15.709 -7.501 23.111 1.00 91.00 80 LEU A N 1
ATOM 648 C CA . LEU A 1 80 ? -15.693 -6.582 24.239 1.00 91.00 80 LEU A CA 1
ATOM 649 C C . LEU A 1 80 ? -17.094 -5.964 24.385 1.00 91.00 80 LEU A C 1
ATOM 651 O O . LEU A 1 80 ? -17.332 -4.841 23.932 1.00 91.00 80 LEU A O 1
ATOM 655 N N . PRO A 1 81 ? -18.051 -6.708 24.968 1.00 85.75 81 PRO A N 1
ATOM 656 C CA . PRO A 1 81 ? -19.410 -6.217 25.144 1.00 85.75 81 PRO A CA 1
ATOM 657 C C . PRO A 1 81 ? -19.453 -5.068 26.161 1.00 85.75 81 PRO A C 1
ATOM 659 O O . PRO A 1 81 ? -18.675 -5.044 27.114 1.00 85.75 81 PRO A O 1
ATOM 662 N N . ARG A 1 82 ? -20.426 -4.161 25.994 1.00 85.25 82 ARG A N 1
ATOM 663 C CA . ARG A 1 82 ? -20.733 -3.054 26.926 1.00 85.25 82 ARG A CA 1
ATOM 664 C C . ARG A 1 82 ? -19.626 -1.999 27.079 1.00 85.25 82 ARG A C 1
ATOM 666 O O . ARG A 1 82 ? -19.424 -1.477 28.171 1.00 85.25 82 ARG A O 1
ATOM 673 N N . MET A 1 83 ? -18.935 -1.653 25.994 1.00 86.69 83 MET A N 1
ATOM 674 C CA . MET A 1 83 ? -18.052 -0.481 25.976 1.00 86.69 83 MET A CA 1
ATOM 675 C C . MET A 1 83 ? -18.760 0.752 25.423 1.00 86.69 83 MET A C 1
ATOM 677 O O . MET A 1 83 ? -19.599 0.659 24.524 1.00 86.69 83 MET A O 1
ATOM 681 N N . ASP A 1 84 ? -18.391 1.917 25.949 1.00 89.94 84 ASP A N 1
ATOM 682 C CA . ASP A 1 84 ? -18.842 3.189 25.405 1.00 89.94 84 ASP A CA 1
ATOM 683 C C . ASP A 1 84 ? -18.198 3.458 24.023 1.00 89.94 84 ASP A C 1
ATOM 685 O O . ASP A 1 84 ? -17.121 2.951 23.686 1.00 89.94 84 ASP A O 1
ATOM 689 N N . ARG A 1 85 ? -18.859 4.284 23.203 1.00 85.75 85 ARG A N 1
ATOM 690 C CA . ARG A 1 85 ? -18.394 4.602 21.842 1.00 85.75 85 ARG A CA 1
ATOM 691 C C . ARG A 1 85 ? -17.099 5.424 21.809 1.00 85.75 85 ARG A C 1
ATOM 693 O O . ARG A 1 85 ? -16.350 5.308 20.842 1.00 85.75 85 ARG A O 1
ATOM 700 N N . VAL A 1 86 ? -16.834 6.237 22.828 1.00 86.44 86 VAL A N 1
ATOM 701 C CA . VAL A 1 86 ? -15.631 7.076 22.962 1.00 86.44 86 VAL A CA 1
ATOM 702 C C . VAL A 1 86 ? -14.399 6.199 23.198 1.00 86.44 86 VAL A C 1
ATOM 704 O O . VAL A 1 86 ? -13.389 6.347 22.514 1.00 86.44 86 VAL A O 1
ATOM 707 N N . THR A 1 87 ? -14.495 5.236 24.109 1.00 86.81 87 THR A N 1
ATOM 708 C CA . THR A 1 87 ? -13.468 4.246 24.429 1.00 86.81 87 THR A CA 1
ATOM 709 C C . THR A 1 87 ? -13.217 3.322 23.241 1.00 86.81 87 THR A C 1
ATOM 711 O O . THR A 1 87 ? -12.059 3.057 22.921 1.00 86.81 87 THR A O 1
ATOM 714 N N . ILE A 1 88 ? -14.264 2.907 22.513 1.00 89.25 88 ILE A N 1
ATOM 715 C CA . ILE A 1 88 ? -14.110 2.168 21.247 1.00 89.25 88 ILE A CA 1
ATOM 716 C C . ILE A 1 88 ? -13.349 3.006 20.212 1.00 89.25 88 ILE A C 1
ATOM 718 O O . ILE A 1 88 ? -12.408 2.505 19.599 1.00 89.25 88 ILE A O 1
ATOM 722 N N . GLY A 1 89 ? -13.708 4.281 20.042 1.00 86.56 89 GLY A N 1
ATOM 723 C CA . GLY A 1 89 ? -13.007 5.186 19.129 1.00 86.56 89 GLY A CA 1
ATOM 724 C C . GLY A 1 89 ? -11.525 5.322 19.483 1.00 86.56 89 GLY A C 1
ATOM 725 O O . GLY A 1 89 ? -10.666 5.151 18.622 1.00 86.56 89 GLY A O 1
ATOM 726 N N . ARG A 1 90 ? -11.208 5.522 20.769 1.00 86.38 90 ARG A N 1
ATOM 727 C CA . ARG A 1 90 ? -9.822 5.571 21.268 1.00 86.38 90 ARG A CA 1
ATOM 728 C C . ARG A 1 90 ? -9.069 4.265 21.031 1.00 86.38 90 ARG A C 1
ATOM 730 O O . ARG A 1 90 ? -7.901 4.306 20.662 1.00 86.38 90 ARG A O 1
ATOM 737 N N . LEU A 1 91 ? -9.726 3.120 21.209 1.00 88.50 91 LEU A N 1
ATOM 738 C CA . LEU A 1 91 ? -9.144 1.801 20.959 1.00 88.50 91 LEU A CA 1
ATOM 739 C C . LEU A 1 91 ? -8.808 1.590 19.476 1.00 88.50 91 LEU A C 1
ATOM 741 O O . LEU A 1 91 ? -7.750 1.050 19.157 1.00 88.50 91 LEU A O 1
ATOM 745 N N . ILE A 1 92 ? -9.686 2.030 18.573 1.00 88.81 92 ILE A N 1
ATOM 746 C CA . ILE A 1 92 ? -9.458 1.955 17.126 1.00 88.81 92 ILE A CA 1
ATOM 747 C C . ILE A 1 92 ? -8.296 2.868 16.731 1.00 88.81 92 ILE A C 1
ATOM 749 O O . ILE A 1 92 ? -7.369 2.406 16.069 1.00 88.81 92 ILE A O 1
ATOM 753 N N . SER A 1 93 ? -8.285 4.120 17.197 1.00 84.50 93 SER A N 1
ATOM 754 C CA . SER A 1 93 ? -7.172 5.048 16.958 1.00 84.50 93 SER A CA 1
ATOM 755 C C . SER A 1 93 ? -5.850 4.509 17.504 1.00 84.50 93 SER A C 1
ATOM 757 O O . SER A 1 93 ? -4.825 4.599 16.835 1.00 84.50 93 SER A O 1
ATOM 759 N N . PHE A 1 94 ? -5.874 3.891 18.688 1.00 83.00 94 PHE A N 1
ATOM 760 C CA . PHE A 1 94 ? -4.710 3.240 19.285 1.00 83.00 94 PHE A CA 1
ATOM 761 C C . PHE A 1 94 ? -4.183 2.090 18.413 1.00 83.00 94 PHE A C 1
ATOM 763 O O . PHE A 1 94 ? -2.976 1.981 18.207 1.00 83.00 94 PHE A O 1
ATOM 770 N N . ALA A 1 95 ? -5.074 1.258 17.867 1.00 86.25 95 ALA A N 1
ATOM 771 C CA . ALA A 1 95 ? -4.697 0.169 16.971 1.00 86.25 95 ALA A CA 1
ATOM 772 C C . ALA A 1 95 ? -4.109 0.684 15.647 1.00 86.25 95 ALA A C 1
ATOM 774 O O . ALA A 1 95 ? -3.059 0.210 15.230 1.00 86.25 95 ALA A O 1
ATOM 775 N N . ILE A 1 96 ? -4.734 1.680 15.010 1.00 83.25 96 ILE A N 1
ATOM 776 C CA . ILE A 1 96 ? -4.243 2.260 13.746 1.00 83.25 96 ILE A CA 1
ATOM 777 C C . ILE A 1 96 ? -2.876 2.919 13.950 1.00 83.25 96 ILE A C 1
ATOM 779 O O . ILE A 1 96 ? -1.954 2.667 13.177 1.00 83.25 96 ILE A O 1
ATOM 783 N N . ALA A 1 97 ? -2.709 3.692 15.028 1.00 79.25 97 ALA A N 1
ATOM 784 C CA . ALA A 1 97 ? -1.418 4.276 15.386 1.00 79.25 97 ALA A CA 1
ATOM 785 C C . ALA A 1 97 ? -0.339 3.201 15.602 1.00 79.25 97 ALA A C 1
ATOM 787 O O . ALA A 1 97 ? 0.834 3.447 15.344 1.00 79.25 97 ALA A O 1
ATOM 788 N N . GLY A 1 98 ? -0.726 1.998 16.034 1.00 77.00 98 GLY A N 1
ATOM 789 C CA . GLY A 1 98 ? 0.171 0.859 16.180 1.00 77.00 98 GLY A CA 1
ATOM 790 C C . GLY A 1 98 ? 0.522 0.121 14.879 1.00 77.00 98 GLY A C 1
ATOM 791 O O . GLY A 1 98 ? 1.502 -0.618 14.857 1.00 77.00 98 GLY A O 1
ATOM 792 N N . ALA A 1 99 ? -0.226 0.293 13.791 1.00 77.00 99 ALA A N 1
ATOM 793 C CA . ALA A 1 99 ? 0.030 -0.422 12.537 1.00 77.00 99 ALA A CA 1
ATOM 794 C C . ALA A 1 99 ? 1.330 0.014 11.840 1.00 77.00 99 ALA A C 1
ATOM 796 O O . ALA A 1 99 ? 1.949 -0.774 11.130 1.00 77.00 99 ALA A O 1
ATOM 797 N N . GLY A 1 100 ? 1.753 1.265 12.053 1.00 63.75 100 GLY A N 1
ATOM 798 C CA . GLY A 1 100 ? 2.935 1.856 11.416 1.00 63.75 100 GLY A CA 1
ATOM 799 C C . GLY A 1 100 ? 4.259 1.625 12.149 1.00 63.75 100 GLY A C 1
ATOM 800 O O . GLY A 1 100 ? 5.308 2.007 11.635 1.00 63.75 100 GLY A O 1
ATOM 801 N N . PHE A 1 101 ? 4.248 1.012 13.336 1.00 58.41 101 PHE A N 1
ATOM 802 C CA . PHE A 1 101 ? 5.458 0.830 14.140 1.00 58.41 101 PHE A CA 1
ATOM 803 C C . PHE A 1 101 ? 5.608 -0.638 14.535 1.00 58.41 101 PHE A C 1
ATOM 805 O O . PHE A 1 101 ? 4.903 -1.120 15.408 1.00 58.41 101 PHE A O 1
ATOM 812 N N . SER A 1 102 ? 6.584 -1.360 13.982 1.00 53.50 102 SER A N 1
ATOM 813 C CA . SER A 1 102 ? 6.899 -2.735 14.422 1.00 53.50 102 SER A CA 1
ATOM 814 C C . SER A 1 102 ? 7.237 -2.828 15.922 1.00 53.50 102 SER A C 1
ATOM 816 O O . SER A 1 102 ? 7.088 -3.883 16.531 1.00 53.50 102 SER A O 1
ATOM 818 N N . ASN A 1 103 ? 7.601 -1.697 16.540 1.00 52.28 103 ASN A N 1
ATOM 819 C CA . ASN A 1 103 ? 7.933 -1.543 17.955 1.00 52.28 103 ASN A CA 1
ATOM 820 C C . ASN A 1 103 ? 6.963 -0.611 18.710 1.00 52.28 103 ASN A C 1
ATOM 822 O O . ASN A 1 103 ? 7.397 0.163 19.569 1.00 52.28 103 ASN A O 1
ATOM 826 N N . VAL A 1 104 ? 5.651 -0.668 18.423 1.00 53.56 104 VAL A N 1
ATOM 827 C CA . VAL A 1 104 ? 4.618 0.156 19.097 1.00 53.56 104 VAL A CA 1
ATOM 828 C C . VAL A 1 104 ? 4.795 0.175 20.612 1.00 53.56 104 VAL A C 1
ATOM 830 O O . VAL A 1 104 ? 4.764 1.238 21.212 1.00 53.56 104 VAL A O 1
ATOM 833 N N . GLY A 1 105 ? 5.028 -0.979 21.244 1.00 53.16 105 GLY A N 1
ATOM 834 C CA . GLY A 1 105 ? 5.110 -1.073 22.704 1.00 53.16 105 GLY A CA 1
ATOM 835 C C . GLY A 1 105 ? 6.227 -0.228 23.327 1.00 53.16 105 GLY A C 1
ATOM 836 O O . GLY A 1 105 ? 6.067 0.251 24.445 1.00 53.16 105 GLY A O 1
ATOM 837 N N . GLN A 1 106 ? 7.333 -0.006 22.607 1.00 52.97 106 GLN A N 1
ATOM 838 C CA . GLN A 1 106 ? 8.471 0.791 23.078 1.00 52.97 106 GLN A CA 1
ATOM 839 C C . GLN A 1 106 ? 8.436 2.230 22.535 1.00 52.97 106 GLN A C 1
ATOM 841 O O . GLN A 1 106 ? 8.822 3.156 23.246 1.00 52.97 106 GLN A O 1
ATOM 846 N N . PHE A 1 107 ? 7.940 2.431 21.308 1.00 46.88 107 PHE A N 1
ATOM 847 C CA . PHE A 1 107 ? 7.841 3.743 20.659 1.00 46.88 107 PHE A CA 1
ATOM 848 C C . PHE A 1 107 ? 6.626 4.558 21.131 1.00 46.88 107 PHE A C 1
ATOM 850 O O . PHE A 1 107 ? 6.790 5.732 21.466 1.00 46.88 107 PHE A O 1
ATOM 857 N N . MET A 1 108 ? 5.437 3.945 21.272 1.00 52.03 108 MET A N 1
ATOM 858 C CA . MET A 1 108 ? 4.291 4.596 21.936 1.00 52.03 108 MET A CA 1
ATOM 859 C C . MET A 1 108 ? 4.680 5.026 23.343 1.00 52.03 108 MET A C 1
ATOM 861 O O . MET A 1 108 ? 4.376 6.147 23.724 1.00 52.03 108 MET A O 1
ATOM 865 N N . ARG A 1 109 ? 5.426 4.183 24.072 1.00 51.22 109 ARG A N 1
ATOM 866 C CA . ARG A 1 109 ? 5.909 4.488 25.425 1.00 51.22 109 ARG A CA 1
ATOM 867 C C . ARG A 1 109 ? 6.810 5.728 25.492 1.00 51.22 109 ARG A C 1
ATOM 869 O O . ARG A 1 109 ? 6.938 6.298 26.564 1.00 51.22 109 ARG A O 1
ATOM 876 N N . ARG A 1 110 ? 7.454 6.121 24.383 1.00 49.16 110 ARG A N 1
ATOM 877 C CA . ARG A 1 110 ? 8.468 7.191 24.351 1.00 49.16 110 ARG A CA 1
ATOM 878 C C . ARG A 1 110 ? 8.051 8.497 23.674 1.00 49.16 110 ARG A C 1
ATOM 880 O O . ARG A 1 110 ? 8.677 9.497 23.990 1.00 49.16 110 ARG A O 1
ATOM 887 N N . ARG A 1 111 ? 7.115 8.517 22.711 1.00 43.88 111 ARG A N 1
ATOM 888 C CA . ARG A 1 111 ? 6.907 9.722 21.865 1.00 43.88 111 ARG A CA 1
ATOM 889 C C . ARG A 1 111 ? 5.476 10.216 21.671 1.00 43.88 111 ARG A C 1
ATOM 891 O O . ARG A 1 111 ? 5.305 11.371 21.313 1.00 43.88 111 ARG A O 1
ATOM 898 N N . ILE A 1 112 ? 4.455 9.388 21.893 1.00 48.66 112 ILE A N 1
ATOM 899 C CA . ILE A 1 112 ? 3.052 9.860 21.873 1.00 48.66 112 ILE A CA 1
ATOM 900 C C . ILE A 1 112 ? 2.607 10.275 23.295 1.00 48.66 112 ILE A C 1
ATOM 902 O O . ILE A 1 112 ? 1.651 11.026 23.473 1.00 48.66 112 ILE A O 1
ATOM 906 N N . ILE A 1 113 ? 3.357 9.841 24.314 1.00 47.47 113 ILE A N 1
ATOM 907 C CA . ILE A 1 113 ? 3.111 10.032 25.748 1.00 47.47 113 ILE A CA 1
ATOM 908 C C . ILE A 1 113 ? 4.029 11.137 26.288 1.00 47.47 113 ILE A C 1
ATOM 910 O O . ILE A 1 113 ? 4.925 10.883 27.080 1.00 47.47 113 ILE A O 1
ATOM 914 N N . GLU A 1 114 ? 3.840 12.374 25.849 1.00 45.19 114 GLU A N 1
ATOM 915 C CA . GLU A 1 114 ? 4.239 13.518 26.690 1.00 45.19 114 GLU A CA 1
ATOM 916 C C . GLU A 1 114 ? 3.016 14.138 27.389 1.00 45.19 114 GLU A C 1
ATOM 918 O O . GLU A 1 114 ? 3.175 14.886 28.343 1.00 45.19 114 GLU A O 1
ATOM 923 N N . ASN A 1 115 ? 1.787 13.755 26.996 1.00 47.22 115 ASN A N 1
ATOM 924 C CA . ASN A 1 115 ? 0.539 14.344 27.511 1.00 47.22 115 ASN A CA 1
ATOM 925 C C . ASN A 1 115 ? -0.593 13.345 27.849 1.00 47.22 115 ASN A C 1
ATOM 927 O O . ASN A 1 115 ? -1.704 13.763 28.171 1.00 47.22 115 ASN A O 1
ATOM 931 N N . ILE A 1 116 ? -0.362 12.028 27.783 1.00 54.34 116 ILE A N 1
ATOM 932 C CA . ILE A 1 116 ? -1.350 11.002 28.174 1.00 54.34 116 ILE A CA 1
ATOM 933 C C . ILE A 1 116 ? -0.880 10.318 29.459 1.00 54.34 116 ILE A C 1
ATOM 935 O O . ILE A 1 116 ? 0.277 9.933 29.562 1.00 54.34 116 ILE A O 1
ATOM 939 N N . SER A 1 117 ? -1.766 10.140 30.443 1.00 60.25 117 SER A N 1
ATOM 940 C CA . SER A 1 117 ? -1.407 9.428 31.673 1.00 60.25 117 SER A CA 1
ATOM 941 C C . SER A 1 117 ? -1.129 7.947 31.389 1.00 60.25 117 SER A C 1
ATOM 943 O O . SER A 1 117 ? -1.898 7.279 30.692 1.00 60.25 117 SER A O 1
ATOM 945 N N . ASP A 1 118 ? -0.048 7.412 31.962 1.00 64.44 118 ASP A N 1
ATOM 946 C CA . ASP A 1 118 ? 0.400 6.022 31.766 1.00 64.44 118 ASP A CA 1
ATOM 947 C C . ASP A 1 118 ? -0.716 4.983 31.975 1.00 64.44 118 ASP A C 1
ATOM 949 O O . ASP A 1 118 ? -0.781 3.963 31.282 1.00 64.44 118 ASP A O 1
ATOM 953 N N . HIS A 1 119 ? -1.650 5.268 32.884 1.00 65.88 119 HIS A N 1
ATOM 954 C CA . HIS A 1 119 ? -2.792 4.411 33.187 1.00 65.88 119 HIS A CA 1
ATOM 955 C C . HIS A 1 119 ? -3.766 4.255 32.002 1.00 65.88 119 HIS A C 1
ATOM 957 O O . HIS A 1 119 ? -4.287 3.165 31.758 1.00 65.88 119 HIS A O 1
ATOM 963 N N . GLN A 1 120 ? -4.016 5.320 31.233 1.00 69.69 120 GLN A N 1
ATOM 964 C CA . GLN A 1 120 ? -4.921 5.273 30.076 1.00 69.69 120 GLN A CA 1
ATOM 965 C C . GLN A 1 120 ? -4.325 4.432 28.942 1.00 69.69 120 GLN A C 1
ATOM 967 O O . GLN A 1 120 ? -5.023 3.623 28.330 1.00 69.69 120 GLN A O 1
ATOM 972 N N . THR A 1 121 ? -3.017 4.547 28.714 1.00 69.75 121 THR A N 1
ATOM 973 C CA . THR A 1 121 ? -2.301 3.744 27.714 1.00 69.75 121 THR A CA 1
ATOM 974 C C . THR A 1 121 ? -2.300 2.263 28.080 1.00 69.75 121 THR A C 1
ATOM 976 O O . THR A 1 121 ? -2.571 1.415 27.229 1.00 69.75 121 THR A O 1
ATOM 979 N N . GLN A 1 122 ? -2.049 1.928 29.350 1.00 77.06 122 GLN A N 1
ATOM 980 C CA . GLN A 1 122 ? -2.109 0.542 29.825 1.00 77.06 122 GLN A CA 1
ATOM 981 C C . GLN A 1 122 ? -3.519 -0.044 29.698 1.00 77.06 122 GLN A C 1
ATOM 983 O O . GLN A 1 122 ? -3.679 -1.202 29.297 1.00 77.06 122 GLN A O 1
ATOM 988 N N . HIS A 1 123 ? -4.547 0.762 29.975 1.00 84.75 123 HIS A N 1
ATOM 989 C CA . HIS A 1 123 ? -5.930 0.352 29.781 1.00 84.75 123 HIS A CA 1
ATOM 990 C C . HIS A 1 123 ? -6.246 0.085 28.301 1.00 84.75 123 HIS A C 1
ATOM 992 O O . HIS A 1 123 ? -6.801 -0.966 27.977 1.00 84.75 123 HIS A O 1
ATOM 998 N N . LEU A 1 124 ? -5.865 0.978 27.386 1.00 84.62 124 LEU A N 1
ATOM 999 C CA . LEU A 1 124 ? -6.087 0.773 25.950 1.00 84.62 124 LEU A CA 1
ATOM 1000 C C . LEU A 1 124 ? -5.308 -0.431 25.419 1.00 84.62 124 LEU A C 1
ATOM 1002 O O . LEU A 1 124 ? -5.841 -1.209 24.630 1.00 84.62 124 LEU A O 1
ATOM 1006 N N . TYR A 1 125 ? -4.086 -0.647 25.905 1.00 84.44 125 TYR A N 1
ATOM 1007 C CA . TYR A 1 125 ? -3.292 -1.816 25.545 1.00 84.44 125 TYR A CA 1
ATOM 1008 C C . TYR A 1 125 ? -3.937 -3.128 26.016 1.00 84.44 125 TYR A C 1
ATOM 1010 O O . TYR A 1 125 ? -3.962 -4.112 25.270 1.00 84.44 125 TYR A O 1
ATOM 1018 N N . SER A 1 126 ? -4.503 -3.163 27.227 1.00 87.56 126 SER A N 1
ATOM 1019 C CA . SER A 1 126 ? -5.202 -4.353 27.725 1.00 87.56 126 SER A CA 1
ATOM 1020 C C . SER A 1 126 ? -6.468 -4.648 26.911 1.00 87.56 126 SER A C 1
ATOM 1022 O O . SER A 1 126 ? -6.702 -5.801 26.535 1.00 87.56 126 SER A O 1
ATOM 1024 N N . LEU A 1 127 ? -7.231 -3.613 26.544 1.00 90.50 127 LEU A N 1
ATOM 1025 C CA . LEU A 1 127 ? -8.381 -3.730 25.643 1.00 90.50 127 LEU A CA 1
ATOM 1026 C C . LEU A 1 127 ? -7.961 -4.205 24.250 1.00 90.50 127 LEU A C 1
ATOM 1028 O O . LEU A 1 127 ? -8.570 -5.125 23.706 1.00 90.50 127 LEU A O 1
ATOM 1032 N N . PHE A 1 128 ? -6.880 -3.653 23.701 1.00 89.50 128 PHE A N 1
ATOM 1033 C CA . PHE A 1 128 ? -6.331 -4.051 22.409 1.00 89.50 128 PHE A CA 1
ATOM 1034 C C . PHE A 1 128 ? -5.927 -5.524 22.392 1.00 89.50 128 PHE A C 1
ATOM 1036 O O . PHE A 1 128 ? -6.295 -6.253 21.472 1.00 89.50 128 PHE A O 1
ATOM 1043 N N . ARG A 1 129 ? -5.246 -6.009 23.437 1.00 89.12 129 ARG A N 1
ATOM 1044 C CA . ARG A 1 129 ? -4.895 -7.432 23.555 1.00 89.12 129 ARG A CA 1
ATOM 1045 C C . ARG A 1 129 ? -6.127 -8.336 23.547 1.00 89.12 129 ARG A C 1
ATOM 1047 O O . ARG A 1 129 ? -6.105 -9.372 22.886 1.00 89.12 129 ARG A O 1
ATOM 1054 N N . ARG A 1 130 ? -7.197 -7.945 24.244 1.00 91.12 130 ARG A N 1
ATOM 1055 C CA . ARG A 1 130 ? -8.459 -8.702 24.269 1.00 91.12 130 ARG A CA 1
ATOM 1056 C C . ARG A 1 130 ? -9.180 -8.652 22.922 1.00 91.12 130 ARG A C 1
ATOM 1058 O O . ARG A 1 130 ? -9.668 -9.679 22.458 1.00 91.12 130 ARG A O 1
ATOM 1065 N N . TRP A 1 131 ? -9.197 -7.495 22.260 1.00 91.88 131 TRP A N 1
ATOM 1066 C CA . TRP A 1 131 ? -9.778 -7.349 20.926 1.00 91.88 131 TRP A CA 1
ATOM 1067 C C . TRP A 1 131 ? -9.013 -8.167 19.872 1.00 91.88 131 TRP A C 1
ATOM 1069 O O . TRP A 1 131 ? -9.620 -8.907 19.090 1.00 91.88 131 TRP A O 1
ATOM 1079 N N . ARG A 1 132 ? -7.676 -8.131 19.891 1.00 89.88 132 ARG A N 1
ATOM 1080 C CA . ARG A 1 132 ? -6.820 -8.963 19.034 1.00 89.88 132 ARG A CA 1
ATOM 1081 C C . ARG A 1 132 ? -7.121 -10.451 19.224 1.00 89.88 132 ARG A C 1
ATOM 1083 O O . ARG A 1 132 ? -7.347 -11.167 18.240 1.00 89.88 132 ARG A O 1
ATOM 1090 N N . GLY A 1 133 ? -7.229 -10.887 20.478 1.00 89.38 133 GLY A N 1
ATOM 1091 C CA . GLY A 1 133 ? -7.422 -12.287 20.843 1.00 89.38 133 GLY A CA 1
ATOM 1092 C C . GLY A 1 133 ? -6.171 -13.109 20.529 1.00 89.38 133 GLY A C 1
ATOM 1093 O O . GLY A 1 133 ? -5.056 -12.661 20.785 1.00 89.38 133 GLY A O 1
ATOM 1094 N N . TYR A 1 134 ? -6.363 -14.294 19.949 1.00 90.94 134 TYR A N 1
ATOM 1095 C CA . TYR A 1 134 ? -5.282 -15.241 19.644 1.00 90.94 134 TYR A CA 1
ATOM 1096 C C . TYR A 1 134 ? -4.461 -14.906 18.386 1.00 90.94 134 TYR A C 1
ATOM 1098 O O . TYR A 1 134 ? -3.396 -15.481 18.201 1.00 90.94 134 TYR A O 1
ATOM 1106 N N . ARG A 1 135 ? -4.930 -13.977 17.542 1.00 88.31 135 ARG A N 1
ATOM 1107 C CA . ARG A 1 135 ? -4.275 -13.596 16.274 1.00 88.31 135 ARG A CA 1
ATOM 1108 C C . ARG A 1 135 ? -2.906 -12.983 16.509 1.00 88.31 135 ARG A C 1
ATOM 1110 O O . ARG A 1 135 ? -2.779 -12.181 17.435 1.00 88.31 135 ARG A O 1
ATOM 1117 N N . SER A 1 136 ? -1.924 -13.257 15.656 1.00 88.06 136 SER A N 1
ATOM 1118 C CA . SER A 1 136 ? -0.648 -12.527 15.676 1.00 88.06 136 SER A CA 1
ATOM 1119 C C . SER A 1 136 ? -0.849 -11.027 15.379 1.00 88.06 136 SER A C 1
ATOM 1121 O O . SER A 1 136 ? -1.932 -10.595 14.977 1.00 88.06 136 SER A O 1
ATOM 1123 N N . LEU A 1 137 ? 0.160 -10.189 15.648 1.00 84.31 137 LEU A N 1
ATOM 1124 C CA . LEU A 1 137 ? 0.046 -8.748 15.377 1.00 84.31 137 LEU A CA 1
ATOM 1125 C C . LEU A 1 137 ? -0.114 -8.476 13.869 1.00 84.31 137 LEU A C 1
ATOM 1127 O O . LEU A 1 137 ? -0.935 -7.641 13.505 1.00 84.31 137 LEU A O 1
ATOM 1131 N N . SER A 1 138 ? 0.604 -9.227 13.022 1.00 84.06 138 SER A N 1
ATOM 1132 C CA . SER A 1 138 ? 0.465 -9.166 11.558 1.00 84.06 138 SER A CA 1
ATOM 1133 C C . SER A 1 138 ? -0.940 -9.565 11.132 1.00 84.06 138 SER A C 1
ATOM 1135 O O . SER A 1 138 ? -1.654 -8.742 10.582 1.00 84.06 138 SER A O 1
ATOM 1137 N N . GLU A 1 139 ? -1.401 -10.759 11.522 1.00 88.19 139 GLU A N 1
ATOM 1138 C CA . GLU A 1 139 ? -2.740 -11.250 11.161 1.00 88.19 139 GLU A CA 1
ATOM 1139 C C . GLU A 1 139 ? -3.855 -10.299 11.593 1.00 88.19 139 GLU A C 1
ATOM 1141 O O . GLU A 1 139 ? -4.890 -10.179 10.933 1.00 88.19 139 GLU A O 1
ATOM 1146 N N . PHE A 1 140 ? -3.684 -9.646 12.745 1.00 89.56 140 PHE A N 1
ATOM 1147 C CA . PHE A 1 140 ? -4.625 -8.642 13.203 1.00 89.56 140 PHE A CA 1
ATOM 1148 C C . PHE A 1 140 ? -4.684 -7.450 12.249 1.00 89.56 140 PHE A C 1
ATOM 1150 O O . PHE A 1 140 ? -5.792 -7.045 11.902 1.00 89.56 140 PHE A O 1
ATOM 1157 N N . TYR A 1 141 ? -3.535 -6.906 11.842 1.00 87.50 141 TYR A N 1
ATOM 1158 C CA . TYR A 1 141 ? -3.479 -5.765 10.933 1.00 87.50 141 TYR A CA 1
ATOM 1159 C C . TYR A 1 141 ? -3.883 -6.131 9.510 1.00 87.50 141 TYR A C 1
ATOM 1161 O O . TYR A 1 141 ? -4.663 -5.387 8.927 1.00 87.50 141 TYR A O 1
ATOM 1169 N N . ASP A 1 142 ? -3.491 -7.302 9.015 1.00 87.12 142 ASP A N 1
ATOM 1170 C CA . ASP A 1 142 ? -3.957 -7.829 7.729 1.00 87.12 142 ASP A CA 1
ATOM 1171 C C . ASP A 1 142 ? -5.488 -7.932 7.748 1.00 87.12 142 ASP A C 1
ATOM 1173 O O . ASP A 1 142 ? -6.181 -7.402 6.888 1.00 87.12 142 ASP A O 1
ATOM 1177 N N . THR A 1 143 ? -6.072 -8.471 8.827 1.00 87.69 143 THR A N 1
ATOM 1178 C CA . THR A 1 143 ? -7.536 -8.463 8.983 1.00 87.69 143 THR A CA 1
ATOM 1179 C C . THR A 1 143 ? -8.098 -7.039 9.069 1.00 87.69 143 THR A C 1
ATOM 1181 O O . THR A 1 143 ? -9.162 -6.767 8.516 1.00 87.69 143 THR A O 1
ATOM 1184 N N . LEU A 1 144 ? -7.451 -6.140 9.816 1.00 88.75 144 LEU A N 1
ATOM 1185 C CA . LEU A 1 144 ? -7.950 -4.786 10.053 1.00 88.75 144 LEU A CA 1
ATOM 1186 C C . LEU A 1 144 ? -8.029 -3.990 8.748 1.00 88.75 144 LEU A C 1
ATOM 1188 O O . LEU A 1 144 ? -9.044 -3.343 8.496 1.00 88.75 144 LEU A O 1
ATOM 1192 N N . PHE A 1 145 ? -6.985 -4.064 7.929 1.00 86.19 145 PHE A N 1
ATOM 1193 C CA . PHE A 1 145 ? -6.869 -3.309 6.691 1.00 86.19 145 PHE A CA 1
ATOM 1194 C C . PHE A 1 145 ? -7.502 -4.041 5.507 1.00 86.19 145 PHE A C 1
ATOM 1196 O O . PHE A 1 145 ? -8.283 -3.427 4.794 1.00 86.19 145 PHE A O 1
ATOM 1203 N N . ASP A 1 146 ? -7.313 -5.347 5.338 1.00 84.75 146 ASP A N 1
ATOM 1204 C CA . ASP A 1 146 ? -7.833 -6.033 4.146 1.00 84.75 146 ASP A CA 1
ATOM 1205 C C . ASP A 1 146 ? -9.336 -6.297 4.238 1.00 84.75 146 ASP A C 1
ATOM 1207 O O . ASP A 1 146 ? -10.069 -6.173 3.257 1.00 84.75 146 ASP A O 1
ATOM 1211 N N . LYS A 1 147 ? -9.833 -6.651 5.431 1.00 85.62 147 LYS A N 1
ATOM 1212 C CA . LYS A 1 147 ? -11.253 -6.987 5.610 1.00 85.62 147 LYS A CA 1
ATOM 1213 C C . LYS A 1 147 ? -12.118 -5.762 5.861 1.00 85.62 147 LYS A C 1
ATOM 1215 O O . LYS A 1 147 ? -13.267 -5.718 5.416 1.00 85.62 147 LYS A O 1
ATOM 1220 N N . TYR A 1 148 ? -11.613 -4.810 6.643 1.00 87.12 148 TYR A N 1
ATOM 1221 C CA . TYR A 1 148 ? -12.378 -3.619 7.011 1.00 87.12 148 TYR A CA 1
ATOM 1222 C C . TYR A 1 148 ? -11.954 -2.374 6.242 1.00 87.12 148 TYR A C 1
ATOM 1224 O O . TYR A 1 148 ? -12.640 -1.362 6.348 1.00 87.12 148 TYR A O 1
ATOM 1232 N N . GLY A 1 149 ? -10.891 -2.425 5.446 1.00 85.69 149 GLY A N 1
ATOM 1233 C CA . GLY A 1 149 ? -10.528 -1.343 4.548 1.00 85.69 149 GLY A CA 1
ATOM 1234 C C . GLY A 1 149 ? -11.538 -1.108 3.442 1.00 85.69 149 GLY A C 1
ATOM 1235 O O . GLY A 1 149 ? -12.234 -2.017 2.980 1.00 85.69 149 GLY A O 1
ATOM 1236 N N . TYR A 1 150 ? -11.613 0.142 3.003 1.00 80.56 150 TYR A N 1
ATOM 1237 C CA . TYR A 1 150 ? -12.196 0.445 1.706 1.00 80.56 150 TYR A CA 1
ATOM 1238 C C . TYR A 1 150 ? -11.211 0.063 0.603 1.00 80.56 150 TYR A C 1
ATOM 1240 O O . TYR A 1 150 ? -10.035 0.411 0.640 1.00 80.56 150 TYR A O 1
ATOM 1248 N N . THR A 1 151 ? -11.708 -0.659 -0.390 1.00 76.81 151 THR A N 1
ATOM 1249 C CA . THR A 1 151 ? -10.948 -1.016 -1.587 1.00 76.81 151 THR A CA 1
ATOM 1250 C C . THR A 1 151 ? -10.984 0.130 -2.600 1.00 76.81 151 THR A C 1
ATOM 1252 O O . THR A 1 151 ? -11.887 0.967 -2.562 1.00 76.81 151 THR A O 1
ATOM 1255 N N . CYS A 1 152 ? -10.066 0.152 -3.575 1.00 71.12 152 CYS A N 1
ATOM 1256 C CA . CYS A 1 152 ? -10.121 1.157 -4.649 1.00 71.12 152 CYS A CA 1
ATOM 1257 C C . CYS A 1 152 ? -11.453 1.093 -5.436 1.00 71.12 152 CYS A C 1
ATOM 1259 O O . CYS A 1 152 ? -11.922 2.113 -5.930 1.00 71.12 152 CYS A O 1
ATOM 1261 N N . LYS A 1 153 ? -12.122 -0.072 -5.471 1.00 74.31 153 LYS A N 1
ATOM 1262 C CA . LYS A 1 153 ? -13.468 -0.232 -6.052 1.00 74.31 153 LYS A CA 1
ATOM 1263 C C . LYS A 1 153 ? -14.568 0.435 -5.220 1.00 74.31 153 LYS A C 1
ATOM 1265 O O . LYS A 1 153 ? -15.567 0.868 -5.782 1.00 74.31 153 LYS A O 1
ATOM 1270 N N . ASP A 1 154 ? -14.391 0.519 -3.900 1.00 72.81 154 ASP A N 1
ATOM 1271 C CA . ASP A 1 154 ? -15.339 1.202 -3.015 1.00 72.81 154 ASP A CA 1
ATOM 1272 C C . ASP A 1 154 ? -15.226 2.735 -3.132 1.00 72.81 154 ASP A C 1
ATOM 1274 O O . ASP A 1 154 ? -16.223 3.437 -2.977 1.00 72.81 154 ASP A O 1
ATOM 1278 N N . PHE A 1 155 ? -14.024 3.255 -3.409 1.00 66.00 155 PHE A N 1
ATOM 1279 C CA . PHE A 1 155 ? -13.772 4.692 -3.585 1.00 66.00 155 PHE A CA 1
ATOM 1280 C C . PHE A 1 155 ? -14.047 5.201 -4.996 1.00 66.00 155 PHE A C 1
ATOM 1282 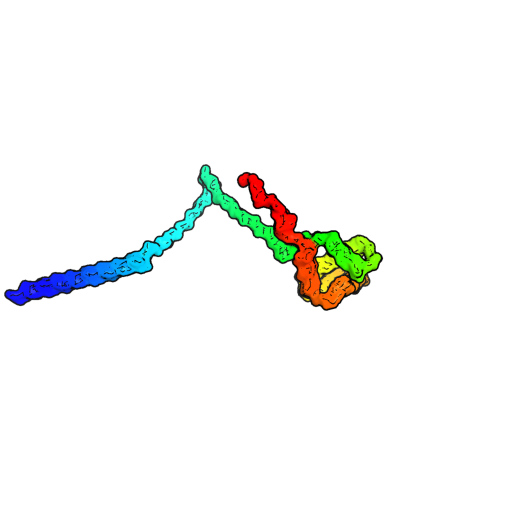O O . PHE A 1 155 ? -14.483 6.338 -5.163 1.00 66.00 155 PHE A O 1
ATOM 1289 N N . ILE A 1 156 ? -13.807 4.366 -6.007 1.00 66.44 156 ILE A N 1
ATOM 1290 C CA . ILE A 1 156 ? -14.018 4.703 -7.414 1.00 66.44 156 ILE A CA 1
ATOM 1291 C C . ILE A 1 156 ? -15.149 3.821 -7.958 1.00 66.44 156 ILE A C 1
ATOM 1293 O O . ILE A 1 156 ? -14.903 2.924 -8.764 1.00 66.44 156 ILE A O 1
ATOM 1297 N N . PRO A 1 157 ? -16.413 4.036 -7.541 1.00 55.03 157 PRO A N 1
ATOM 1298 C CA . PRO A 1 157 ? -17.522 3.310 -8.139 1.00 55.03 157 PRO A CA 1
ATOM 1299 C C . PRO A 1 157 ? -17.774 3.749 -9.592 1.00 55.03 157 PRO A C 1
ATOM 1301 O O . PRO A 1 157 ? -18.339 2.970 -10.354 1.00 55.03 157 PRO A O 1
ATOM 1304 N N . LYS A 1 158 ? -17.360 4.962 -10.003 1.00 49.31 158 LYS A N 1
ATOM 1305 C CA . LYS A 1 158 ? -17.529 5.503 -11.36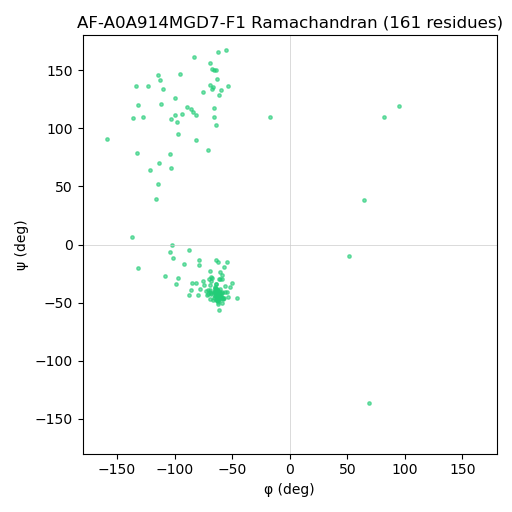5 1.00 49.31 158 LYS A CA 1
ATOM 1306 C C . L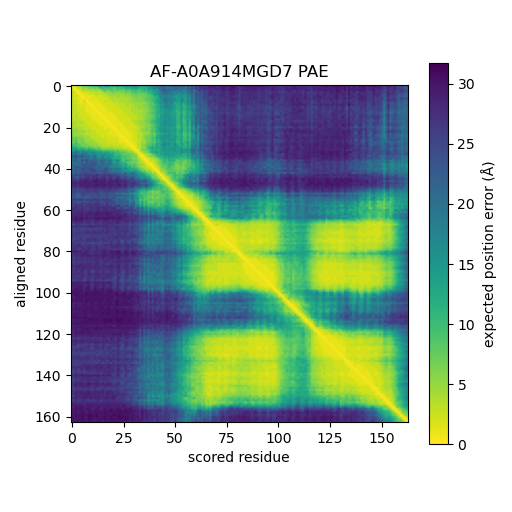YS A 1 158 ? -16.531 6.636 -11.647 1.00 49.31 158 LYS A C 1
ATOM 1308 O O . LYS A 1 158 ? -16.844 7.796 -11.417 1.00 49.31 158 LYS A O 1
ATOM 1313 N N . MET A 1 159 ? -15.355 6.324 -12.181 1.00 47.16 159 MET A N 1
ATOM 1314 C CA . MET A 1 159 ? -14.590 7.296 -12.974 1.00 47.16 159 MET A CA 1
ATOM 1315 C C . MET A 1 159 ? -14.368 6.705 -14.361 1.00 47.16 159 MET A C 1
ATOM 1317 O O . MET A 1 159 ? -13.267 6.365 -14.774 1.00 47.16 159 MET A O 1
ATOM 1321 N N . PHE A 1 160 ? -15.484 6.513 -15.050 1.00 48.91 160 PHE A N 1
ATOM 1322 C CA . PHE A 1 160 ? -15.532 6.460 -16.496 1.00 48.91 160 PHE A CA 1
ATOM 1323 C C . PHE A 1 160 ? -16.709 7.349 -16.892 1.00 48.91 160 PHE A C 1
ATOM 1325 O O . PHE A 1 160 ? -17.784 7.239 -16.300 1.00 48.91 160 PHE A O 1
ATOM 1332 N N . ILE A 1 161 ? -16.482 8.157 -17.926 1.00 48.81 161 ILE A N 1
ATOM 1333 C CA . ILE A 1 161 ? -17.409 9.052 -18.630 1.00 48.81 161 ILE A CA 1
ATOM 1334 C C . ILE A 1 161 ? -17.403 10.524 -18.139 1.00 48.81 161 ILE A C 1
ATOM 1336 O O . ILE A 1 161 ? -17.789 10.823 -17.010 1.00 48.81 161 ILE A O 1
ATOM 1340 N N . TRP A 1 162 ? -17.048 11.396 -19.104 1.00 36.03 162 TRP A N 1
ATOM 1341 C CA . TRP A 1 162 ? -17.020 12.874 -19.159 1.00 36.03 162 TRP A CA 1
ATOM 1342 C C . TRP A 1 162 ? -15.767 13.502 -18.516 1.00 36.03 162 TRP A C 1
ATOM 1344 O O . TRP A 1 162 ? -15.611 13.428 -17.305 1.00 36.03 162 TRP A O 1
ATOM 1354 N N . ILE A 1 163 ? -14.803 14.098 -19.234 1.00 37.28 163 ILE A N 1
ATOM 1355 C CA . ILE A 1 163 ? -14.754 14.851 -20.510 1.00 37.28 163 ILE A CA 1
ATOM 1356 C C . ILE A 1 163 ? -13.411 14.589 -21.205 1.00 37.28 163 ILE A C 1
ATOM 1358 O O . ILE A 1 163 ? -12.400 14.479 -20.476 1.00 37.28 163 ILE A O 1
#

Mean predicted aligned error: 16.52 Å